Protein AF-A0A4Y2NGG7-F1 (afdb_monomer)

Organism: Araneus ventricosus (NCBI:txid182803)

Foldseek 3Di:
DDDDDPADPVNVVVVVVCCVVPVDDPVNVVVVCVVVVNDPDPPDPPPVVVVVVVVVVVVVVVVCVVVVVDPPPDDPCCVVCVCVPPPPPDDQPPVSVVVVVVVVCPPDDDPDPPPPVVPPPPPDDPVRVVVVVVVVVVVVVVVVPDD

Radius of gyration: 29.86 Å; Cα contacts (8 Å, |Δi|>4): 15; chains: 1; bounding box: 58×52×75 Å

Mean predicted aligned error: 22.1 Å

Secondary structure (DSSP, 8-state):
--------HHHHHHHHHHIIIII--HHHHHHHHHHTT-----S---THHHHHHHHHHHHHHHHHHHTT--GGG--HHHHHSTTTS---PPPPPHHHHHHHHHHHGGG-------------PPPPPHHHHHHHHHHHHHHHHHHTT--

pLDDT: mean 77.75, std 13.25, range [42.38, 93.19]

Structure (mmCIF, N/CA/C/O backbone):
data_AF-A0A4Y2NGG7-F1
#
_entry.id   AF-A0A4Y2NGG7-F1
#
loop_
_atom_site.group_PDB
_atom_site.id
_atom_site.type_symbol
_atom_site.label_atom_id
_atom_site.label_alt_id
_atom_site.label_comp_id
_atom_site.label_asym_id
_atom_site.label_entity_id
_atom_site.label_seq_id
_atom_site.pdbx_PDB_ins_code
_atom_site.Cartn_x
_atom_site.Cartn_y
_atom_site.Cartn_z
_atom_site.occupancy
_atom_site.B_iso_or_equiv
_atom_site.auth_seq_id
_atom_site.auth_comp_id
_atom_site.auth_asym_id
_atom_site.auth_atom_id
_atom_site.pdbx_PDB_model_num
ATOM 1 N N . MET A 1 1 ? -30.100 7.284 -17.537 1.00 42.38 1 MET A N 1
ATOM 2 C CA . MET A 1 1 ? -29.541 5.917 -17.604 1.00 42.38 1 MET A CA 1
ATOM 3 C C . MET A 1 1 ? -28.301 5.986 -18.491 1.00 42.38 1 MET A C 1
ATOM 5 O O . MET A 1 1 ? -28.448 6.292 -19.666 1.00 42.38 1 MET A O 1
ATOM 9 N N . LYS A 1 2 ? -27.086 5.891 -17.928 1.00 61.50 2 LYS A N 1
ATOM 10 C CA . LYS A 1 2 ? -25.843 5.978 -18.719 1.00 61.50 2 LYS A CA 1
ATOM 11 C C . LYS A 1 2 ? -25.709 4.691 -19.536 1.00 61.50 2 LYS A C 1
ATOM 13 O O . LYS A 1 2 ? -25.725 3.612 -18.954 1.00 61.50 2 LYS A O 1
ATOM 18 N N . GLN A 1 3 ? -25.636 4.803 -20.860 1.00 57.19 3 GLN A N 1
ATOM 19 C CA . GLN A 1 3 ? -25.310 3.664 -21.714 1.00 57.19 3 GLN A CA 1
ATOM 20 C C . GLN A 1 3 ? -23.826 3.338 -21.537 1.00 57.19 3 GLN A C 1
ATOM 22 O O . GLN A 1 3 ? -22.978 4.206 -21.742 1.00 57.19 3 GLN A O 1
ATOM 27 N N . PHE A 1 4 ? -23.518 2.105 -21.146 1.00 64.06 4 PHE A N 1
ATOM 28 C CA . PHE A 1 4 ? -22.153 1.601 -21.187 1.00 64.06 4 PHE A CA 1
ATOM 29 C C . PHE A 1 4 ? -21.874 1.140 -22.614 1.00 64.06 4 PHE A C 1
ATOM 31 O O . PHE A 1 4 ? -22.527 0.227 -23.119 1.00 64.06 4 PHE A O 1
ATOM 38 N N . LYS A 1 5 ? -20.931 1.807 -23.283 1.00 78.88 5 LYS A N 1
ATOM 39 C CA . LYS A 1 5 ? -20.337 1.269 -24.505 1.00 78.88 5 LYS A CA 1
ATOM 40 C C . LYS A 1 5 ? -19.588 -0.003 -24.113 1.00 78.88 5 LYS A C 1
ATOM 42 O O . LYS A 1 5 ? -18.764 0.043 -23.202 1.00 78.88 5 LYS A O 1
ATOM 47 N N . ASN A 1 6 ? -19.887 -1.116 -24.779 1.00 83.44 6 ASN A N 1
ATOM 48 C CA . ASN A 1 6 ? -19.047 -2.304 -24.682 1.00 83.44 6 ASN A CA 1
ATOM 49 C C . ASN A 1 6 ? -17.705 -1.957 -25.321 1.00 83.44 6 ASN A C 1
ATOM 51 O O . ASN A 1 6 ? -17.646 -1.740 -26.529 1.00 83.44 6 ASN A O 1
ATOM 55 N N . ILE A 1 7 ? -16.678 -1.829 -24.487 1.00 88.00 7 ILE A N 1
ATOM 56 C CA . ILE A 1 7 ? -15.309 -1.592 -24.925 1.00 88.00 7 ILE A CA 1
ATOM 57 C C . ILE A 1 7 ? -14.679 -2.953 -25.208 1.00 88.00 7 ILE A C 1
ATOM 59 O O . ILE A 1 7 ? -14.808 -3.879 -24.400 1.00 88.00 7 ILE A O 1
ATOM 63 N N . ASP A 1 8 ? -14.047 -3.106 -26.366 1.00 92.06 8 ASP A N 1
ATOM 64 C CA . ASP A 1 8 ? -13.250 -4.301 -26.617 1.00 92.06 8 ASP A CA 1
ATOM 65 C C . ASP A 1 8 ? -11.903 -4.209 -25.876 1.00 92.06 8 ASP A C 1
ATOM 67 O O . ASP A 1 8 ? -11.493 -3.151 -25.388 1.00 92.06 8 ASP A O 1
ATOM 71 N N . LEU A 1 9 ? -11.209 -5.342 -25.749 1.00 90.38 9 LEU A N 1
ATOM 72 C CA . LEU A 1 9 ? -9.950 -5.402 -25.005 1.00 90.38 9 LEU A CA 1
ATOM 73 C C . LEU A 1 9 ? -8.874 -4.478 -25.603 1.00 90.38 9 LEU A C 1
ATOM 75 O O . LEU A 1 9 ? -8.074 -3.903 -24.867 1.00 90.38 9 LEU A O 1
ATOM 79 N N . ARG A 1 10 ? -8.852 -4.312 -26.928 1.00 90.31 10 ARG A N 1
ATOM 80 C CA . ARG A 1 10 ? -7.867 -3.477 -27.622 1.00 90.31 10 ARG A CA 1
ATOM 81 C C . ARG A 1 10 ? -8.123 -1.999 -27.346 1.00 90.31 10 ARG A C 1
ATOM 83 O O . ARG A 1 10 ? -7.179 -1.250 -27.105 1.00 90.31 10 ARG A O 1
ATOM 90 N N . GLU A 1 11 ? -9.383 -1.592 -27.346 1.00 91.75 11 GLU A N 1
ATOM 91 C CA . GLU A 1 11 ? -9.823 -0.241 -27.023 1.00 91.75 11 GLU A CA 1
ATOM 92 C C . GLU A 1 11 ? -9.571 0.069 -25.538 1.00 91.75 11 GLU A C 1
ATOM 94 O O . GLU A 1 11 ? -9.026 1.125 -25.222 1.00 91.75 11 GLU A O 1
ATOM 99 N N . ALA A 1 12 ? -9.799 -0.890 -24.633 1.00 91.94 12 ALA A N 1
ATOM 100 C CA . ALA A 1 12 ? -9.457 -0.749 -23.215 1.00 91.94 12 ALA A CA 1
ATOM 101 C C . ALA A 1 12 ? -7.948 -0.549 -22.983 1.00 91.94 12 ALA A C 1
ATOM 103 O O . ALA A 1 12 ? -7.546 0.328 -22.216 1.00 91.94 12 ALA A O 1
ATOM 104 N N . ILE A 1 13 ? -7.100 -1.326 -23.666 1.00 93.19 13 ILE A N 1
ATOM 105 C CA . ILE A 1 13 ? -5.637 -1.191 -23.576 1.00 93.19 13 ILE A CA 1
ATOM 106 C C . ILE A 1 13 ? -5.179 0.161 -24.139 1.00 93.19 13 ILE A C 1
ATOM 108 O O . ILE A 1 13 ? -4.319 0.815 -23.546 1.00 93.19 13 ILE A O 1
ATOM 112 N N . ALA A 1 14 ? -5.754 0.605 -25.260 1.00 90.50 14 ALA A N 1
ATOM 113 C CA . ALA A 1 14 ? -5.421 1.891 -25.865 1.00 90.50 14 ALA A CA 1
ATOM 114 C C . ALA A 1 14 ? -5.795 3.073 -24.956 1.00 90.50 14 ALA A C 1
ATOM 116 O O . ALA A 1 14 ? -5.011 4.015 -24.824 1.00 90.50 14 ALA A O 1
ATOM 117 N N . GLU A 1 15 ? -6.955 3.019 -24.302 1.00 89.69 15 GLU A N 1
ATOM 118 C CA . GLU A 1 15 ? -7.371 4.031 -23.327 1.00 89.69 15 GLU A CA 1
ATOM 119 C C . GLU A 1 15 ? -6.466 4.030 -22.091 1.00 89.69 15 GLU A C 1
ATOM 121 O O . GLU A 1 15 ? -5.986 5.088 -21.681 1.00 89.69 15 GLU A O 1
ATOM 126 N N . LEU A 1 16 ? -6.121 2.856 -21.552 1.00 89.50 16 LEU A N 1
ATOM 127 C CA . LEU A 1 16 ? -5.192 2.762 -20.425 1.00 89.50 16 LEU A CA 1
ATOM 128 C C . LEU A 1 16 ? -3.809 3.328 -20.775 1.00 89.50 16 LEU A C 1
ATOM 130 O O . LEU A 1 16 ? -3.215 4.046 -19.972 1.00 89.50 16 LEU A O 1
ATOM 134 N N . TYR A 1 17 ? -3.308 3.060 -21.983 1.00 90.44 17 TYR A N 1
ATOM 135 C CA . TYR A 1 17 ? -2.041 3.613 -22.460 1.00 90.44 17 TYR A CA 1
ATOM 136 C C . 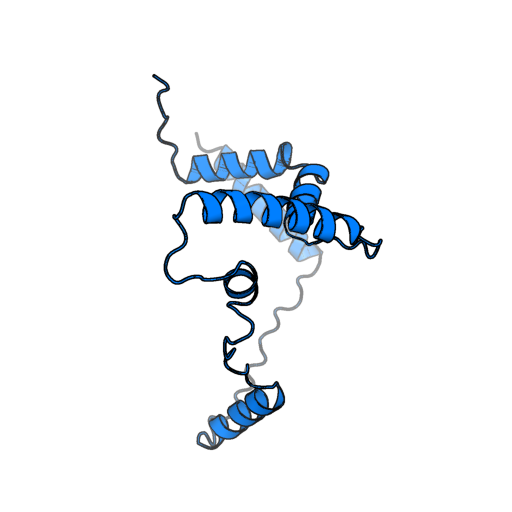TYR A 1 17 ? -2.070 5.144 -22.540 1.00 90.44 17 TYR A C 1
ATOM 138 O O . TYR A 1 17 ? -1.099 5.792 -22.146 1.00 90.44 17 TYR A O 1
ATOM 146 N N . LYS A 1 18 ? -3.171 5.740 -23.016 1.00 89.88 18 LYS A N 1
ATOM 147 C CA . LYS A 1 18 ? -3.328 7.203 -23.053 1.00 89.88 18 LYS A CA 1
ATOM 148 C C . LYS A 1 18 ? -3.314 7.789 -21.646 1.00 89.88 18 LYS A C 1
ATOM 150 O O . LYS A 1 18 ? -2.534 8.703 -21.393 1.00 89.88 18 LYS A O 1
ATOM 155 N N . VAL A 1 19 ? -4.094 7.217 -20.730 1.00 86.56 19 VAL A N 1
ATOM 156 C CA . VAL A 1 19 ? -4.136 7.655 -19.327 1.00 86.5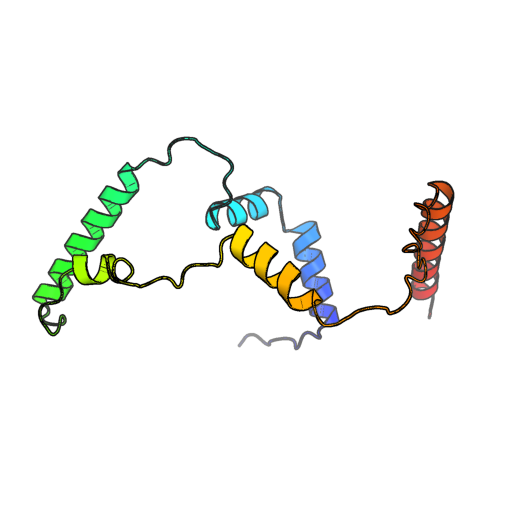6 19 VAL A CA 1
ATOM 157 C C . VAL A 1 19 ? -2.749 7.555 -18.697 1.00 86.56 19 VAL A C 1
ATOM 159 O O . VAL A 1 19 ? -2.268 8.499 -18.076 1.00 86.56 19 VAL A O 1
ATOM 162 N N . TRP A 1 20 ? -2.049 6.445 -18.915 1.00 85.19 20 TRP A N 1
ATOM 163 C CA . TRP A 1 20 ? -0.705 6.251 -18.379 1.00 85.19 20 TRP A CA 1
ATOM 164 C C . TRP A 1 20 ? 0.333 7.210 -18.977 1.00 85.19 20 TRP A C 1
ATOM 166 O O . TRP A 1 20 ? 1.258 7.633 -18.291 1.00 85.19 20 TRP A O 1
ATOM 176 N N . LYS A 1 21 ? 0.204 7.570 -20.255 1.00 85.25 21 LYS A N 1
ATOM 177 C CA . LYS A 1 21 ? 1.165 8.437 -20.947 1.00 85.25 21 LYS A CA 1
ATOM 178 C C . LYS A 1 21 ? 0.924 9.926 -20.713 1.00 85.25 21 LYS A C 1
ATOM 180 O O . LYS A 1 21 ? 1.889 10.687 -20.672 1.00 85.25 21 LYS A O 1
ATOM 185 N N . PHE A 1 22 ? -0.337 10.341 -20.630 1.00 80.75 22 PHE A N 1
ATOM 186 C CA . PHE A 1 22 ? -0.723 11.752 -20.634 1.00 80.75 22 PHE A CA 1
ATOM 187 C C . PHE A 1 22 ? -1.263 12.229 -19.283 1.00 80.75 22 PHE A C 1
ATOM 189 O O . PHE A 1 22 ? -0.960 13.353 -18.888 1.00 80.75 22 PHE A O 1
ATOM 196 N N . 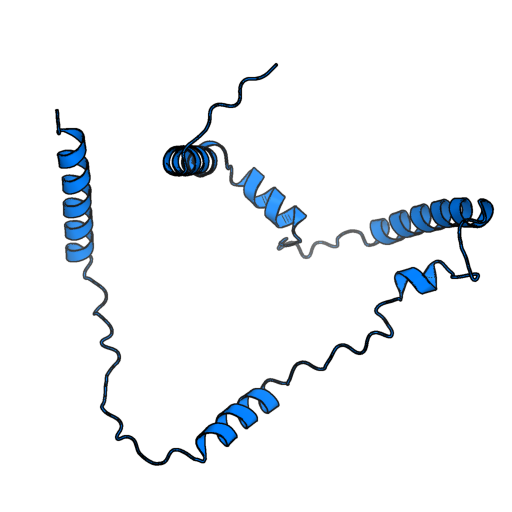ASP A 1 23 ? -1.989 11.380 -18.550 1.00 78.94 23 ASP A N 1
ATOM 197 C CA . ASP A 1 23 ? -2.673 11.774 -17.309 1.00 78.94 23 ASP A CA 1
ATOM 198 C C . ASP A 1 23 ? -1.913 11.341 -16.043 1.00 78.94 23 ASP A C 1
ATOM 200 O O . ASP A 1 23 ? -2.003 11.986 -14.990 1.00 78.94 23 ASP A O 1
ATOM 204 N N . ALA A 1 24 ? -1.122 10.265 -16.120 1.00 82.50 24 ALA A N 1
ATOM 205 C CA . ALA A 1 24 ? -0.297 9.808 -15.010 1.00 82.50 24 ALA A CA 1
ATOM 206 C C . ALA A 1 24 ? 0.931 10.713 -14.848 1.00 82.50 24 ALA A C 1
ATOM 208 O O . ALA A 1 24 ? 1.979 10.543 -15.467 1.00 82.50 24 ALA A O 1
ATOM 209 N N . THR A 1 25 ? 0.810 11.701 -13.967 1.00 86.94 25 THR A N 1
ATOM 210 C CA . THR A 1 25 ? 1.944 12.555 -13.610 1.00 86.94 25 THR A CA 1
ATOM 211 C C . THR A 1 25 ? 2.861 11.867 -12.599 1.00 86.94 25 THR A C 1
ATOM 213 O O . THR A 1 25 ? 2.416 11.088 -11.752 1.00 86.94 25 THR A O 1
ATOM 216 N N . ALA A 1 26 ? 4.144 12.241 -12.595 1.00 84.12 26 ALA A N 1
ATOM 217 C CA . ALA A 1 26 ? 5.096 11.802 -11.570 1.00 84.12 26 ALA A CA 1
ATOM 218 C C . ALA A 1 26 ? 4.611 12.108 -10.137 1.00 84.12 26 ALA A C 1
ATOM 220 O O . ALA A 1 26 ? 4.945 11.385 -9.202 1.00 84.12 26 ALA A O 1
ATOM 221 N N . LYS A 1 27 ? 3.791 13.157 -9.961 1.00 85.94 27 LYS A N 1
ATOM 222 C CA . LYS A 1 27 ? 3.146 13.494 -8.684 1.00 85.94 27 LYS A CA 1
ATOM 223 C C . LYS A 1 27 ? 2.091 12.457 -8.293 1.00 85.94 27 LYS A C 1
ATOM 225 O O . LYS A 1 27 ? 2.103 11.997 -7.156 1.00 85.94 27 LYS A O 1
ATOM 230 N N . THR A 1 28 ? 1.215 12.066 -9.218 1.00 84.38 28 THR A N 1
ATOM 231 C CA . THR A 1 28 ? 0.189 11.037 -8.980 1.00 84.38 28 THR A CA 1
ATOM 232 C C . THR A 1 28 ? 0.834 9.695 -8.642 1.00 84.38 28 THR A C 1
ATOM 234 O O . THR A 1 28 ? 0.479 9.081 -7.642 1.00 84.38 28 THR A O 1
ATOM 237 N N . ILE A 1 29 ? 1.855 9.297 -9.406 1.00 86.44 29 ILE A N 1
ATOM 238 C CA . ILE A 1 29 ? 2.606 8.055 -9.185 1.00 86.44 29 ILE A CA 1
ATOM 239 C C . ILE A 1 29 ? 3.279 8.072 -7.806 1.00 86.44 29 ILE A C 1
ATOM 241 O O . ILE A 1 29 ? 3.110 7.143 -7.019 1.00 86.44 29 ILE A O 1
ATOM 245 N N . ARG A 1 30 ? 3.972 9.164 -7.459 1.00 87.06 30 ARG A N 1
ATOM 246 C CA . ARG A 1 30 ? 4.605 9.330 -6.142 1.00 87.06 30 ARG A CA 1
ATOM 247 C C . ARG A 1 30 ? 3.596 9.240 -4.999 1.00 87.06 30 ARG A C 1
ATOM 249 O O . ARG A 1 30 ? 3.893 8.621 -3.986 1.00 87.06 30 ARG A O 1
ATOM 256 N N . ASN A 1 31 ? 2.413 9.831 -5.150 1.00 87.62 31 ASN A N 1
ATOM 257 C CA . ASN A 1 31 ? 1.365 9.763 -4.133 1.00 87.62 31 ASN A CA 1
ATOM 258 C C . ASN A 1 31 ? 0.834 8.332 -3.941 1.00 87.62 31 ASN A C 1
ATOM 260 O O . ASN A 1 31 ? 0.537 7.955 -2.810 1.00 87.62 31 ASN A O 1
ATOM 264 N N . CYS A 1 32 ? 0.753 7.529 -5.007 1.00 88.00 32 CYS A N 1
ATOM 265 C CA . CYS A 1 32 ? 0.403 6.109 -4.915 1.00 88.00 32 CYS A CA 1
ATOM 266 C C . CYS A 1 32 ? 1.472 5.307 -4.161 1.00 88.00 32 CYS A C 1
ATOM 268 O O . CYS A 1 32 ? 1.128 4.562 -3.250 1.00 88.00 32 CYS A O 1
ATOM 270 N N . PHE A 1 33 ? 2.756 5.513 -4.474 1.00 85.50 33 PHE A N 1
ATOM 271 C CA . PHE A 1 33 ? 3.856 4.871 -3.745 1.00 85.50 33 PHE A CA 1
ATOM 272 C C . PHE A 1 33 ? 3.899 5.294 -2.273 1.00 85.50 33 PHE A C 1
ATOM 274 O O . PHE A 1 33 ? 4.028 4.433 -1.410 1.00 85.50 33 PHE A O 1
ATOM 281 N N . LYS A 1 34 ? 3.673 6.580 -1.966 1.00 86.94 34 LYS A N 1
ATOM 282 C CA . LYS A 1 34 ? 3.536 7.061 -0.581 1.00 86.94 34 LYS A CA 1
ATOM 283 C C . LYS A 1 34 ? 2.376 6.390 0.158 1.00 86.94 34 LYS A C 1
ATOM 285 O O . LYS A 1 34 ? 2.563 5.942 1.280 1.00 86.94 34 LYS A O 1
ATOM 290 N N . ARG A 1 35 ? 1.198 6.278 -0.470 1.00 86.62 35 ARG A N 1
ATOM 291 C CA . ARG A 1 35 ? 0.039 5.575 0.115 1.00 86.62 35 ARG A CA 1
ATOM 292 C C . ARG A 1 35 ? 0.327 4.088 0.347 1.00 86.62 35 ARG A C 1
ATOM 294 O O . ARG A 1 35 ? -0.198 3.517 1.289 1.00 86.62 35 ARG A O 1
ATOM 301 N N . GLY A 1 36 ? 1.143 3.478 -0.509 1.00 86.44 36 GLY A N 1
ATOM 302 C CA . GLY A 1 36 ? 1.595 2.095 -0.372 1.00 86.44 36 GLY A CA 1
ATOM 303 C C . GLY A 1 36 ? 2.786 1.899 0.571 1.00 86.44 36 GLY A C 1
ATOM 304 O O . GLY A 1 36 ? 3.347 0.812 0.570 1.00 86.44 36 GLY A O 1
ATOM 305 N N . GLY A 1 37 ? 3.217 2.925 1.318 1.00 81.06 37 GLY A N 1
ATOM 306 C CA . GLY A 1 37 ? 4.338 2.825 2.262 1.00 81.06 37 GLY A CA 1
ATOM 307 C C . GLY A 1 37 ? 5.736 2.882 1.629 1.00 81.06 37 GLY A C 1
ATOM 308 O O . GLY A 1 37 ? 6.733 2.822 2.338 1.00 81.06 37 GLY A O 1
ATOM 309 N N . PHE A 1 38 ? 5.849 3.065 0.310 1.00 78.81 38 PHE A N 1
ATOM 310 C CA . PHE A 1 38 ? 7.123 3.172 -0.415 1.00 78.81 38 PHE A CA 1
ATOM 311 C C . PHE A 1 38 ? 7.657 4.613 -0.408 1.00 78.81 38 PHE A C 1
ATOM 313 O O . PHE A 1 38 ? 7.795 5.269 -1.446 1.00 78.81 38 PHE A O 1
ATOM 320 N N . SER A 1 39 ? 7.906 5.133 0.791 1.00 77.00 39 SER A N 1
ATOM 321 C CA . SER A 1 39 ? 8.492 6.448 1.034 1.00 77.00 39 SER A CA 1
ATOM 322 C C . SER A 1 39 ? 9.965 6.293 1.419 1.00 77.00 39 SER A C 1
ATOM 324 O O . SER A 1 39 ? 10.274 5.600 2.377 1.00 77.00 39 SER A O 1
ATOM 326 N N . ASN A 1 40 ? 10.879 6.968 0.712 1.00 68.62 40 ASN A N 1
ATOM 327 C CA . ASN A 1 40 ? 12.311 6.984 1.062 1.00 68.62 40 ASN A CA 1
ATOM 328 C C . ASN A 1 40 ? 12.655 8.020 2.152 1.00 68.62 40 ASN A C 1
ATOM 330 O O . ASN A 1 40 ? 13.825 8.351 2.328 1.00 68.62 40 ASN A O 1
ATOM 334 N N . GLN A 1 41 ? 11.660 8.606 2.823 1.00 60.78 41 GLN A N 1
ATOM 335 C CA . GLN A 1 41 ? 11.906 9.540 3.919 1.00 60.78 41 GLN A CA 1
ATOM 336 C C . GLN A 1 41 ? 12.004 8.751 5.225 1.00 60.78 41 GLN A C 1
ATOM 338 O O . GLN A 1 41 ? 11.002 8.234 5.704 1.00 60.78 41 GLN A O 1
ATOM 343 N N . THR A 1 42 ? 13.215 8.685 5.781 1.00 57.66 42 THR A N 1
ATOM 344 C CA . THR A 1 42 ? 13.472 8.508 7.218 1.00 57.66 42 THR A CA 1
ATOM 345 C C . THR A 1 42 ? 13.445 9.877 7.902 1.00 57.66 42 THR A C 1
ATOM 347 O O . THR A 1 42 ? 14.396 10.252 8.582 1.00 57.66 42 THR A O 1
ATOM 350 N N . ASP A 1 43 ? 12.407 10.662 7.631 1.00 50.72 43 ASP A N 1
ATOM 351 C CA . ASP A 1 43 ? 12.031 11.730 8.547 1.00 50.72 43 ASP A CA 1
ATOM 352 C C . ASP A 1 43 ? 10.947 11.110 9.408 1.00 50.72 43 ASP A C 1
ATOM 354 O O . ASP A 1 43 ? 9.982 10.577 8.852 1.00 50.72 43 ASP A O 1
ATOM 358 N N . ASP A 1 44 ? 11.196 11.106 10.718 1.00 54.97 44 ASP A N 1
ATOM 359 C CA . ASP A 1 44 ? 10.278 10.713 11.779 1.00 54.97 44 ASP A CA 1
ATOM 360 C C . ASP A 1 44 ? 8.836 10.994 11.352 1.00 54.97 44 ASP A C 1
ATOM 362 O O . ASP A 1 44 ? 8.378 12.137 11.333 1.00 54.97 44 ASP A O 1
ATOM 366 N N . SER A 1 45 ? 8.128 9.943 10.934 1.00 53.50 45 SER A N 1
ATOM 367 C CA . SER A 1 45 ? 6.678 9.997 10.933 1.00 53.50 45 SER A CA 1
ATOM 368 C C . SER A 1 45 ? 6.328 10.069 12.400 1.00 53.50 45 SER A C 1
ATOM 370 O O . SER A 1 45 ? 6.536 9.077 13.097 1.00 53.50 45 SER A O 1
ATOM 372 N N . ASP A 1 46 ? 5.903 11.255 12.837 1.00 56.91 46 ASP A N 1
ATOM 373 C CA . ASP A 1 46 ? 5.342 11.527 14.151 1.00 56.91 46 ASP A CA 1
ATOM 374 C C . ASP A 1 46 ? 4.636 10.274 14.671 1.00 56.91 46 ASP A C 1
ATOM 376 O O . ASP A 1 46 ? 3.555 9.889 14.228 1.00 56.91 46 ASP A O 1
ATOM 380 N N . SER A 1 47 ? 5.297 9.625 15.624 1.00 54.38 47 SER A N 1
ATOM 381 C CA . SER A 1 47 ? 4.721 8.566 16.446 1.00 54.38 47 SER A CA 1
ATOM 382 C C . SER A 1 47 ? 3.539 9.090 17.282 1.00 54.38 47 SER A C 1
ATOM 384 O O . SER A 1 47 ? 2.916 8.300 17.983 1.00 54.38 47 SER A O 1
ATOM 386 N N . ASP A 1 48 ? 3.218 10.387 17.204 1.00 55.28 48 ASP A N 1
ATOM 387 C CA . ASP A 1 48 ? 2.048 11.011 17.825 1.00 55.28 48 ASP A CA 1
ATOM 388 C C . ASP A 1 48 ? 0.719 10.590 17.159 1.00 55.28 48 ASP A C 1
ATOM 390 O O . ASP A 1 48 ? -0.317 10.592 17.826 1.00 55.28 48 ASP A O 1
ATOM 394 N N . ASP A 1 49 ? 0.720 10.158 15.889 1.00 59.53 49 ASP A N 1
ATOM 395 C CA . ASP A 1 49 ? -0.515 9.723 15.211 1.00 59.53 49 ASP A CA 1
ATOM 396 C C . ASP A 1 49 ? -0.990 8.333 15.690 1.00 59.53 49 ASP A C 1
ATOM 398 O O . ASP A 1 49 ? -2.189 8.043 15.696 1.00 59.53 49 ASP A O 1
ATOM 402 N N . GLU A 1 50 ? -0.071 7.458 16.118 1.00 63.66 50 GLU A N 1
ATOM 403 C CA . GLU A 1 50 ? -0.400 6.125 16.657 1.00 63.66 50 GLU A CA 1
ATOM 404 C C . GLU A 1 50 ? -1.192 6.248 17.970 1.00 63.66 50 GLU A C 1
ATOM 406 O O . GLU A 1 50 ? -2.194 5.553 18.176 1.00 63.66 50 GLU A O 1
ATOM 411 N N . ASP A 1 51 ? -0.792 7.186 18.834 1.00 71.88 51 ASP A N 1
ATOM 412 C CA . ASP A 1 51 ? -1.458 7.454 20.108 1.00 71.88 51 ASP A CA 1
ATOM 413 C C . ASP A 1 51 ? -2.840 8.101 19.912 1.00 71.88 51 ASP A C 1
ATOM 415 O O . ASP A 1 51 ? -3.790 7.749 20.624 1.00 71.88 51 ASP A O 1
ATOM 419 N N . GLU A 1 52 ? -2.997 8.988 18.920 1.00 78.62 52 GLU A N 1
ATOM 420 C CA . GLU A 1 52 ? -4.293 9.587 18.567 1.00 78.62 52 GLU A CA 1
ATOM 421 C C . GLU A 1 52 ? -5.269 8.535 18.009 1.00 78.62 52 GLU A C 1
ATOM 423 O O . GLU A 1 52 ? -6.428 8.459 18.437 1.00 78.62 52 GLU A O 1
ATOM 428 N N . ILE A 1 53 ? -4.798 7.650 17.124 1.00 83.75 53 ILE A N 1
ATOM 429 C CA . ILE A 1 53 ? -5.602 6.555 16.559 1.00 83.75 53 ILE A CA 1
ATOM 430 C C . ILE A 1 53 ? -5.992 5.543 17.646 1.00 83.75 53 ILE A C 1
ATOM 432 O O . ILE A 1 53 ? -7.142 5.089 17.697 1.00 83.75 53 ILE A O 1
ATOM 436 N N . LEU A 1 54 ? -5.069 5.198 18.549 1.00 84.25 54 LEU A N 1
ATOM 437 C CA . LEU A 1 54 ? -5.345 4.277 19.649 1.00 84.25 54 LEU A CA 1
ATOM 438 C C . LEU A 1 54 ? -6.342 4.872 20.656 1.00 84.25 54 LEU A C 1
ATOM 440 O O . LEU A 1 54 ? -7.172 4.139 21.207 1.00 84.25 54 LEU A O 1
ATOM 444 N N . ALA A 1 55 ? -6.291 6.184 20.900 1.00 86.06 55 ALA A N 1
ATOM 445 C CA . ALA A 1 55 ? -7.246 6.886 21.752 1.00 86.06 55 ALA A CA 1
ATOM 446 C C . ALA A 1 55 ? -8.669 6.861 21.164 1.00 86.06 55 ALA A C 1
ATOM 448 O O . ALA A 1 55 ? -9.608 6.471 21.868 1.00 86.06 55 ALA A O 1
ATOM 449 N N . ASP A 1 56 ? -8.822 7.182 19.877 1.00 90.69 56 ASP A N 1
ATOM 450 C CA . ASP A 1 56 ? -10.106 7.118 19.159 1.00 90.69 56 ASP A CA 1
ATOM 451 C C . ASP A 1 56 ? -10.669 5.683 19.125 1.00 90.69 56 ASP A C 1
ATOM 453 O O . ASP A 1 56 ? -11.859 5.454 19.371 1.00 90.69 56 ASP A O 1
ATOM 457 N N . LEU A 1 57 ? -9.813 4.677 18.916 1.00 91.12 57 LEU A N 1
ATOM 458 C CA . LEU A 1 57 ? -10.230 3.275 18.929 1.00 91.12 57 LEU A CA 1
ATOM 459 C C . LEU A 1 57 ? -10.706 2.823 20.318 1.00 91.12 57 LEU A C 1
ATOM 461 O O . LEU A 1 57 ? -11.735 2.149 20.423 1.00 91.12 57 LEU A O 1
ATOM 465 N N . LYS A 1 58 ? -10.014 3.223 21.394 1.00 89.75 58 LYS A N 1
ATOM 466 C CA . LYS A 1 58 ? -10.436 2.957 22.784 1.00 89.75 58 LYS A CA 1
ATOM 467 C C . LYS A 1 58 ? -11.788 3.599 23.103 1.00 89.75 58 LYS A C 1
ATOM 469 O O . LYS A 1 58 ? -12.600 2.991 23.804 1.00 89.75 58 LYS A O 1
ATOM 474 N N . GLU A 1 59 ? -12.055 4.801 22.599 1.00 90.94 59 GLU A N 1
ATOM 475 C CA . GLU A 1 59 ? -13.348 5.474 22.765 1.00 90.94 59 GLU A CA 1
ATOM 476 C C . GLU A 1 59 ? -14.475 4.726 22.033 1.00 90.94 59 GLU A C 1
ATOM 478 O O . GLU A 1 59 ? -15.522 4.414 22.618 1.00 90.94 59 GLU A O 1
ATOM 483 N N .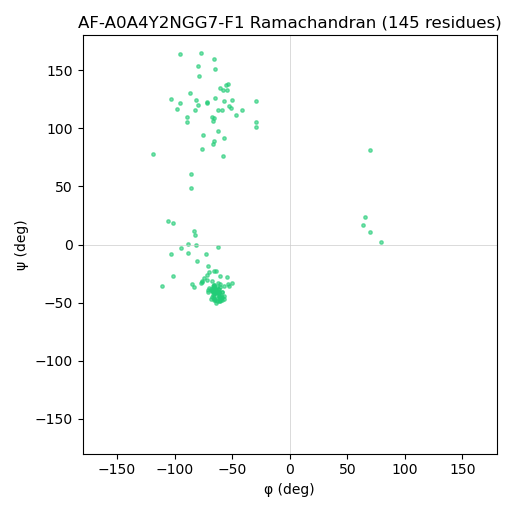 LYS A 1 60 ? -14.239 4.351 20.772 1.00 91.12 60 LYS A N 1
ATOM 484 C CA . LYS A 1 60 ? -15.185 3.558 19.974 1.00 91.12 60 LYS A CA 1
ATOM 485 C C . LYS A 1 60 ? -15.441 2.184 20.588 1.00 91.12 60 LYS A C 1
ATOM 487 O O . LYS A 1 60 ? -16.589 1.740 20.620 1.00 91.12 60 LYS A O 1
ATOM 492 N N . TRP A 1 61 ? -14.414 1.542 21.141 1.00 91.19 61 TRP A N 1
ATOM 493 C CA . TRP A 1 61 ? -14.534 0.256 21.825 1.00 91.19 61 TRP A CA 1
ATOM 494 C C . TRP A 1 61 ? -15.497 0.310 23.014 1.00 91.19 61 TRP A C 1
ATOM 496 O O . TRP A 1 61 ? -16.418 -0.503 23.081 1.00 91.19 61 TRP A O 1
ATOM 506 N N . LYS A 1 62 ? -15.378 1.320 23.889 1.00 88.50 62 LYS A N 1
ATOM 507 C CA . LYS A 1 62 ? -16.306 1.521 25.022 1.00 88.50 62 LYS A CA 1
ATOM 508 C C . LYS A 1 62 ? -17.760 1.655 24.572 1.00 88.50 62 LYS A C 1
ATOM 510 O O . LYS A 1 62 ? -18.672 1.173 25.239 1.00 88.50 62 LYS A O 1
ATOM 515 N N . THR A 1 63 ? -17.984 2.287 23.420 1.00 90.75 63 THR A N 1
ATOM 516 C CA . THR A 1 63 ? -19.326 2.407 22.834 1.00 90.75 63 THR A CA 1
ATOM 517 C C . THR A 1 63 ? -19.872 1.044 22.402 1.00 90.75 63 THR A C 1
ATOM 519 O O . THR A 1 63 ? -21.051 0.752 22.594 1.00 90.75 63 THR A O 1
ATOM 522 N N . VAL A 1 64 ? -19.040 0.179 21.820 1.00 86.44 64 VAL A N 1
ATOM 523 C CA . VAL A 1 64 ? -19.441 -1.178 21.412 1.00 86.44 64 VAL A CA 1
ATOM 524 C C . VAL A 1 64 ? -19.656 -2.086 22.630 1.00 86.44 64 VAL A C 1
ATOM 526 O O . VAL A 1 64 ? -20.634 -2.839 22.654 1.00 86.44 64 VAL A O 1
ATOM 529 N N . GLU A 1 65 ? -18.810 -1.958 23.653 1.00 86.06 65 GLU A N 1
ATOM 530 C CA . GLU A 1 65 ? -18.908 -2.664 24.935 1.00 86.06 65 GLU A CA 1
ATOM 531 C C . GLU A 1 65 ? -20.211 -2.317 25.670 1.00 86.06 65 GLU A C 1
ATOM 533 O O . GLU A 1 65 ? -20.984 -3.210 26.020 1.00 86.06 65 GLU A O 1
ATOM 538 N N . GLY A 1 66 ? -20.538 -1.025 25.788 1.00 84.06 66 GLY A N 1
ATOM 539 C CA . GLY A 1 66 ? -21.789 -0.556 26.396 1.00 84.06 66 GLY A CA 1
ATOM 540 C C . GLY A 1 66 ? -23.054 -0.968 25.632 1.00 84.06 66 GLY A C 1
ATOM 541 O O . GLY A 1 66 ? -24.128 -1.070 26.219 1.00 84.06 66 GLY A O 1
ATOM 542 N N . ASN A 1 67 ? -22.931 -1.267 24.336 1.00 87.38 67 ASN A N 1
ATOM 543 C CA . ASN A 1 67 ? -24.031 -1.768 23.510 1.00 87.38 67 ASN A CA 1
ATOM 544 C C . ASN A 1 67 ? -24.270 -3.283 23.663 1.00 87.38 67 ASN A C 1
ATOM 546 O O . ASN A 1 67 ? -25.145 -3.822 22.983 1.00 87.38 67 ASN A O 1
ATOM 550 N N . GLY A 1 68 ? -23.488 -3.986 24.495 1.00 82.94 68 GLY A N 1
ATOM 551 C CA . GLY A 1 68 ? -23.626 -5.430 24.726 1.00 82.94 68 GLY A CA 1
ATOM 552 C C . GLY A 1 68 ? -23.355 -6.288 23.486 1.00 82.94 68 GLY A C 1
ATOM 553 O O . GLY A 1 68 ? -23.764 -7.445 23.431 1.00 82.94 68 GLY A O 1
ATOM 554 N N . ARG A 1 69 ? -22.699 -5.720 22.464 1.00 79.81 69 ARG A N 1
ATOM 555 C CA . ARG A 1 69 ? -22.388 -6.405 21.197 1.00 79.81 69 ARG A CA 1
ATOM 556 C C . ARG A 1 69 ? -21.167 -7.315 21.292 1.00 79.81 69 ARG A C 1
ATOM 558 O O . ARG A 1 69 ? -20.949 -8.124 20.396 1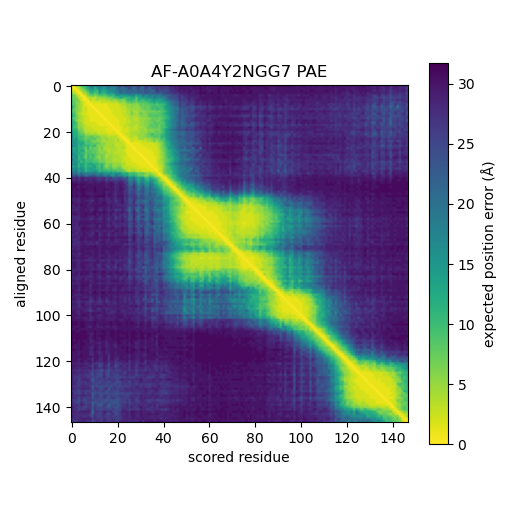.00 79.81 69 ARG A O 1
ATOM 565 N N . ILE A 1 70 ? -20.382 -7.175 22.355 1.00 81.81 70 ILE A N 1
ATOM 566 C CA . ILE A 1 70 ? -19.164 -7.947 22.580 1.00 81.81 70 ILE A CA 1
ATOM 567 C C . ILE A 1 70 ? -19.537 -9.213 23.344 1.00 81.81 70 ILE A C 1
ATOM 569 O O . ILE A 1 70 ? -19.855 -9.184 24.531 1.00 81.81 70 ILE A O 1
ATOM 573 N N . THR A 1 71 ? -19.535 -10.338 22.640 1.00 78.06 71 THR A N 1
ATOM 574 C CA . THR A 1 71 ? -19.735 -11.660 23.234 1.00 78.06 71 THR A CA 1
ATOM 575 C C . THR A 1 71 ? -18.446 -12.141 23.897 1.00 78.06 71 THR A C 1
ATOM 577 O O . THR A 1 71 ? -17.362 -11.904 23.371 1.00 78.06 71 THR A O 1
ATOM 580 N N . ASN A 1 72 ? -18.564 -12.868 25.010 1.00 78.06 72 ASN A N 1
ATOM 581 C CA . ASN A 1 72 ? -17.460 -13.543 25.716 1.00 78.06 72 ASN A CA 1
ATOM 582 C C . ASN A 1 72 ? -16.444 -12.645 26.441 1.00 78.06 72 ASN A C 1
ATOM 584 O O . ASN A 1 72 ? -15.427 -13.155 26.895 1.00 78.06 72 ASN A O 1
ATOM 588 N N . GLY A 1 73 ? -16.711 -11.344 26.593 1.00 80.81 73 GLY A N 1
ATOM 589 C CA . GLY A 1 73 ? -15.826 -10.457 27.359 1.00 80.81 73 GLY A CA 1
ATOM 590 C C . GLY A 1 73 ? -14.438 -10.276 26.740 1.00 80.81 73 GLY A C 1
ATOM 591 O O . GLY A 1 73 ? -13.503 -9.954 27.467 1.00 80.81 73 GLY A O 1
ATOM 592 N N . ALA A 1 74 ? -14.312 -10.494 25.425 1.00 84.81 74 ALA A N 1
ATOM 593 C CA . ALA A 1 74 ? -13.101 -10.166 24.683 1.00 84.81 74 ALA A CA 1
ATOM 594 C C . ALA A 1 74 ? -12.741 -8.698 24.928 1.00 84.81 74 ALA A C 1
ATOM 596 O O . ALA A 1 74 ? -13.629 -7.845 24.950 1.00 84.81 74 ALA A O 1
ATOM 597 N N . THR A 1 75 ? -11.460 -8.420 25.128 1.00 88.94 75 THR A N 1
ATOM 598 C CA . THR A 1 75 ? -10.916 -7.080 25.330 1.00 88.94 75 THR A CA 1
ATOM 599 C C . THR A 1 75 ? -10.410 -6.500 24.011 1.00 88.94 75 THR A C 1
ATOM 601 O O . THR A 1 75 ? -10.216 -7.213 23.027 1.00 88.94 75 THR A O 1
ATOM 604 N N . LEU A 1 76 ? -10.186 -5.183 23.975 1.00 88.94 76 LEU A N 1
ATOM 605 C CA . LEU A 1 76 ? -9.599 -4.541 22.797 1.00 88.94 76 LEU A CA 1
ATOM 606 C C . LEU A 1 76 ? -8.198 -5.100 22.496 1.00 88.94 76 LEU A C 1
ATOM 608 O O . LEU A 1 76 ? -7.855 -5.275 21.331 1.00 88.94 76 LEU A O 1
ATOM 612 N N . SER A 1 77 ? -7.418 -5.413 23.536 1.00 87.19 77 SER A N 1
ATOM 613 C CA . SER A 1 77 ? -6.095 -6.028 23.395 1.00 87.19 77 SER A CA 1
ATOM 614 C C . SER A 1 77 ? -6.174 -7.400 22.736 1.00 87.19 77 SER A C 1
ATOM 616 O O . SER A 1 77 ? -5.405 -7.654 21.818 1.00 87.19 77 SER A O 1
ATOM 618 N N . ASP A 1 78 ? -7.160 -8.227 23.095 1.00 86.50 78 ASP A N 1
ATOM 619 C CA . ASP A 1 78 ? -7.329 -9.559 22.492 1.00 86.50 78 ASP A CA 1
ATOM 620 C C . ASP A 1 78 ? -7.561 -9.495 20.972 1.00 86.50 78 ASP A C 1
ATOM 622 O O . ASP A 1 78 ? -7.234 -10.435 20.258 1.00 86.50 78 ASP A O 1
ATOM 626 N N . LEU A 1 79 ? -8.124 -8.394 20.459 1.00 84.88 79 LEU A N 1
ATOM 627 C CA . LEU A 1 79 ? -8.313 -8.176 19.020 1.00 84.88 79 LEU A CA 1
ATOM 628 C C . LEU A 1 79 ? -7.082 -7.582 18.334 1.00 84.88 79 LEU A C 1
ATOM 630 O O . LEU A 1 79 ? -6.853 -7.858 17.159 1.00 84.88 79 LEU A O 1
ATOM 634 N N . LEU A 1 80 ? -6.333 -6.735 19.040 1.00 86.38 80 LEU A N 1
ATOM 635 C CA . LEU A 1 80 ? -5.124 -6.100 18.515 1.00 86.38 80 LEU A CA 1
ATOM 636 C C . LEU A 1 80 ? -3.937 -7.070 18.486 1.00 86.38 80 LEU A C 1
ATOM 638 O O . LEU A 1 80 ? -3.102 -6.987 17.593 1.00 86.38 80 LEU A O 1
ATOM 642 N N . GLU A 1 81 ? -3.885 -8.010 19.428 1.00 82.69 81 GLU A N 1
ATOM 643 C CA . GLU A 1 81 ? -2.788 -8.966 19.605 1.00 82.69 81 GLU A CA 1
ATOM 644 C C . GLU A 1 81 ? -3.107 -10.359 19.035 1.00 82.69 81 GLU A C 1
ATOM 646 O O . GLU A 1 81 ? -2.421 -11.328 19.351 1.00 82.69 81 GLU A O 1
ATOM 651 N N . VAL A 1 82 ? -4.107 -10.482 18.152 1.00 78.50 82 VAL A N 1
ATOM 652 C CA . VAL A 1 82 ? -4.501 -11.769 17.538 1.00 78.50 82 VAL A CA 1
ATOM 653 C C . VAL A 1 82 ? -3.323 -12.488 16.866 1.00 78.50 82 VAL A C 1
ATOM 655 O O . VAL A 1 82 ? -3.2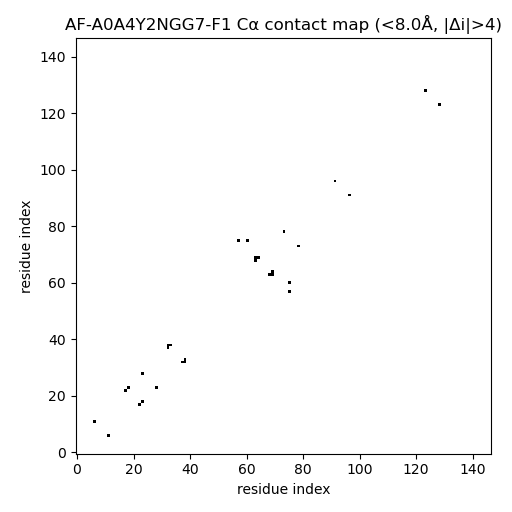41 -13.715 16.905 1.00 78.50 82 VAL A O 1
ATOM 658 N N . ASP A 1 83 ? -2.392 -11.727 16.286 1.00 77.44 83 ASP A N 1
ATOM 659 C CA . ASP A 1 83 ? -1.236 -12.274 15.577 1.00 77.44 83 ASP A CA 1
ATOM 660 C C . ASP A 1 83 ? -0.025 -12.529 16.493 1.00 77.44 83 ASP A C 1
ATOM 662 O O . ASP A 1 83 ? 0.945 -13.148 16.060 1.00 77.44 83 ASP A O 1
ATOM 666 N N . ALA A 1 84 ? -0.063 -12.103 17.763 1.00 78.06 84 ALA A N 1
ATOM 667 C CA . ALA A 1 84 ? 1.037 -12.316 18.708 1.00 78.06 84 ALA A CA 1
ATOM 668 C C . ALA A 1 84 ? 1.213 -13.802 19.068 1.00 78.06 84 ALA A C 1
ATOM 670 O O . ALA A 1 84 ? 2.329 -14.264 19.305 1.00 78.06 84 ALA A O 1
ATOM 671 N N . GLU A 1 85 ? 0.116 -14.561 19.070 1.00 72.62 85 GLU A N 1
ATOM 672 C CA . GLU A 1 85 ? 0.115 -16.011 19.293 1.00 72.62 85 GLU A CA 1
ATOM 673 C C . GLU A 1 85 ? 0.149 -16.818 17.987 1.00 72.62 85 GLU A C 1
ATOM 675 O O . GLU A 1 85 ? 0.219 -18.053 18.013 1.00 72.62 85 GLU A O 1
ATOM 680 N N . LEU A 1 86 ? 0.111 -16.149 16.829 1.00 77.88 86 LEU A N 1
ATOM 681 C CA . LEU A 1 86 ? 0.215 -16.823 15.547 1.00 77.88 86 LEU A CA 1
ATOM 682 C C . LEU A 1 86 ? 1.627 -17.398 15.420 1.00 77.88 86 LEU A C 1
ATOM 684 O O . LEU A 1 86 ? 2.609 -16.679 15.237 1.00 77.88 86 LEU A O 1
ATOM 688 N N . LEU A 1 87 ? 1.729 -18.726 15.479 1.00 73.19 87 LEU A N 1
ATOM 689 C CA . LEU A 1 87 ? 2.944 -19.428 15.088 1.00 73.19 87 LEU A CA 1
ATOM 690 C C . LEU A 1 87 ? 3.136 -19.232 13.583 1.00 73.19 87 LEU A C 1
ATOM 692 O O . LEU A 1 87 ? 2.656 -20.021 12.767 1.00 73.19 87 LEU A O 1
ATOM 696 N N . ILE A 1 88 ? 3.829 -18.155 13.212 1.00 74.31 88 ILE A N 1
ATOM 697 C CA . ILE A 1 88 ? 4.334 -17.969 11.858 1.00 74.31 88 ILE A CA 1
ATOM 698 C C . ILE A 1 88 ? 5.235 -19.174 11.603 1.00 74.31 88 ILE A C 1
ATOM 700 O O . ILE A 1 88 ? 6.228 -19.374 12.306 1.00 74.31 88 ILE A O 1
ATOM 704 N N . ALA A 1 89 ? 4.854 -20.019 10.643 1.00 71.31 89 ALA A N 1
ATOM 705 C CA . ALA A 1 89 ? 5.723 -21.094 10.193 1.00 71.31 89 ALA A CA 1
ATOM 706 C C . ALA A 1 89 ? 7.089 -20.475 9.887 1.00 71.31 89 ALA A C 1
ATOM 708 O O . ALA A 1 89 ? 7.161 -19.499 9.136 1.00 71.31 89 ALA A O 1
ATOM 709 N N . SER A 1 90 ? 8.153 -20.986 10.509 1.00 76.38 90 SER A N 1
ATOM 710 C CA . SER A 1 90 ? 9.483 -20.450 10.251 1.00 76.38 90 SER A CA 1
ATOM 711 C C . SER A 1 90 ? 9.748 -20.562 8.755 1.00 76.38 90 SER A C 1
ATOM 713 O O . SER A 1 90 ? 9.658 -21.656 8.187 1.00 76.38 90 SER A O 1
ATOM 715 N N . TYR A 1 91 ? 10.060 -19.442 8.110 1.00 79.75 91 TYR A N 1
ATOM 716 C CA . TYR A 1 91 ? 10.644 -19.511 6.782 1.00 79.75 91 TYR A CA 1
ATOM 717 C C . TYR A 1 91 ? 11.966 -20.270 6.909 1.00 79.75 91 TYR A C 1
ATOM 719 O O . TYR A 1 91 ? 12.704 -20.008 7.865 1.00 79.75 91 TYR A O 1
ATOM 727 N N . PRO A 1 92 ? 12.250 -21.226 6.010 1.00 81.38 92 PRO A N 1
ATOM 728 C CA . PRO A 1 92 ? 13.531 -21.904 6.042 1.00 81.38 92 PRO A CA 1
ATOM 729 C C . PRO A 1 92 ? 14.628 -20.850 5.914 1.00 81.38 92 PRO A C 1
ATOM 731 O O . PRO A 1 92 ? 14.521 -19.949 5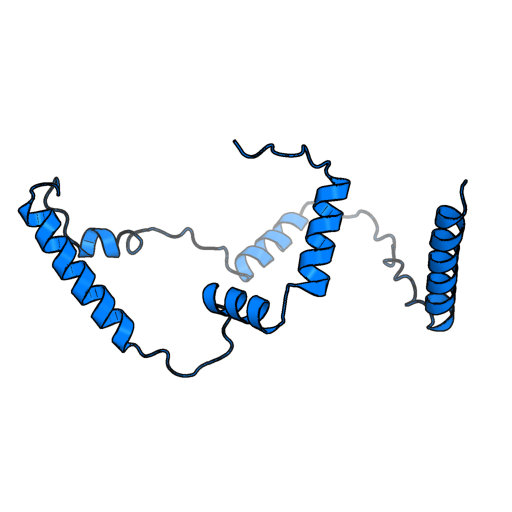.076 1.00 81.38 92 PRO A O 1
ATOM 734 N N . THR A 1 93 ? 15.652 -20.929 6.760 1.00 86.12 93 THR A N 1
ATOM 735 C CA . THR A 1 93 ? 16.780 -19.999 6.653 1.00 86.12 93 THR A CA 1
ATOM 736 C C . THR A 1 93 ? 17.524 -20.241 5.342 1.00 86.12 93 THR A C 1
ATOM 738 O O . THR A 1 93 ? 17.431 -21.324 4.750 1.00 86.12 93 THR A O 1
ATOM 741 N N . ASP A 1 94 ? 18.297 -19.260 4.877 1.00 90.12 94 ASP A N 1
ATOM 742 C CA . ASP A 1 94 ? 19.083 -19.401 3.647 1.00 90.12 94 ASP A CA 1
ATOM 743 C C . ASP A 1 94 ? 19.969 -20.662 3.686 1.00 90.12 94 ASP A C 1
ATOM 745 O O . ASP A 1 94 ? 20.100 -21.366 2.681 1.00 90.12 94 ASP A O 1
ATOM 749 N N . GLU A 1 95 ? 20.509 -21.025 4.856 1.00 89.94 95 GLU A N 1
ATOM 750 C CA . GLU A 1 95 ? 21.301 -22.244 5.052 1.00 89.94 95 GLU A CA 1
ATOM 751 C C . GLU A 1 95 ? 20.476 -23.526 4.889 1.00 89.94 95 GLU A C 1
ATOM 753 O O . GLU A 1 95 ? 20.961 -24.508 4.320 1.00 89.94 95 GLU A O 1
ATOM 758 N N . GLU A 1 96 ? 19.234 -23.541 5.373 1.00 89.56 96 GLU A N 1
ATOM 759 C CA . GLU A 1 96 ? 18.316 -24.675 5.230 1.00 89.56 96 GLU A CA 1
ATOM 760 C C . GLU A 1 96 ? 17.894 -24.862 3.768 1.00 89.56 96 GLU A C 1
ATOM 762 O O . GLU A 1 96 ? 17.858 -25.994 3.270 1.00 89.56 96 GLU A O 1
ATOM 767 N N . ILE A 1 97 ? 17.673 -23.757 3.050 1.00 91.12 97 ILE A N 1
ATOM 768 C CA . ILE A 1 97 ? 17.396 -23.744 1.609 1.00 91.12 97 ILE A CA 1
ATOM 769 C C . ILE A 1 97 ? 18.611 -24.272 0.831 1.00 91.12 97 ILE A C 1
ATOM 771 O O . ILE A 1 97 ? 18.478 -25.205 0.033 1.00 91.12 97 ILE A O 1
ATOM 775 N N . LEU A 1 98 ? 19.810 -23.743 1.099 1.00 89.81 98 LEU A N 1
ATOM 776 C CA . LEU A 1 98 ? 21.068 -24.183 0.480 1.00 89.81 98 LEU A CA 1
ATOM 777 C C . LEU A 1 98 ? 21.321 -25.678 0.716 1.00 89.81 98 LEU A C 1
ATOM 779 O O . LEU A 1 98 ? 21.667 -26.413 -0.212 1.00 89.81 98 LEU A O 1
ATOM 783 N N . LYS A 1 99 ? 21.100 -26.160 1.942 1.00 89.06 99 LYS A N 1
ATOM 784 C CA . LYS A 1 99 ? 21.274 -27.572 2.301 1.00 89.06 99 LYS A CA 1
ATOM 785 C C . LYS A 1 99 ? 20.261 -28.475 1.597 1.00 89.06 99 LYS A C 1
ATOM 787 O O . LYS A 1 99 ? 20.624 -29.576 1.181 1.00 89.06 99 LYS A O 1
ATOM 792 N N . SER A 1 100 ? 19.018 -28.023 1.437 1.00 85.06 100 SER A N 1
ATOM 793 C CA . SER A 1 100 ? 17.993 -28.728 0.658 1.00 85.06 100 SER A CA 1
ATOM 794 C C . SER A 1 100 ? 18.423 -28.893 -0.804 1.00 85.06 100 SER A C 1
ATOM 796 O O . SER A 1 100 ? 18.437 -30.013 -1.316 1.00 85.06 100 SER A O 1
ATOM 798 N N . LEU A 1 101 ? 18.904 -27.822 -1.446 1.00 84.44 101 LEU A N 1
ATOM 799 C CA . LEU A 1 101 ? 19.412 -27.867 -2.824 1.00 84.44 101 LEU A CA 1
ATOM 800 C C . LEU A 1 101 ? 20.588 -28.840 -2.983 1.00 84.44 101 LEU A C 1
ATOM 802 O O . LEU A 1 101 ? 20.609 -29.641 -3.918 1.00 84.44 101 LEU A O 1
ATOM 806 N N . MET A 1 102 ? 21.543 -28.825 -2.049 1.00 82.38 102 MET A N 1
ATOM 807 C CA . MET A 1 102 ? 22.688 -29.743 -2.086 1.00 82.38 102 MET A CA 1
ATOM 808 C C . MET A 1 102 ? 22.279 -31.210 -1.895 1.00 82.38 102 MET A C 1
ATOM 810 O O . MET A 1 102 ? 22.874 -32.102 -2.502 1.00 82.38 102 MET A O 1
ATOM 814 N N . ASN A 1 103 ? 21.270 -31.480 -1.065 1.00 76.25 103 ASN A N 1
ATOM 815 C CA . ASN A 1 103 ? 20.800 -32.840 -0.803 1.00 76.25 103 ASN A CA 1
ATOM 816 C C . ASN A 1 103 ? 19.962 -33.415 -1.954 1.00 76.25 103 ASN A C 1
ATOM 818 O O . ASN A 1 103 ? 20.052 -34.617 -2.208 1.00 76.25 103 ASN A O 1
ATOM 822 N N . ASN A 1 104 ? 19.214 -32.580 -2.679 1.00 72.94 104 ASN A N 1
ATOM 823 C CA . ASN A 1 104 ? 18.409 -32.999 -3.833 1.00 72.94 104 ASN A CA 1
ATOM 824 C C . ASN A 1 104 ? 19.263 -33.499 -5.013 1.00 72.94 104 ASN A C 1
ATOM 826 O O . ASN A 1 104 ? 18.804 -34.315 -5.806 1.00 72.94 104 ASN A O 1
ATOM 830 N N . ASN A 1 105 ? 20.533 -33.092 -5.091 1.00 64.94 105 ASN A N 1
ATOM 831 C CA . ASN A 1 105 ? 21.433 -33.454 -6.190 1.00 64.94 105 ASN A CA 1
ATOM 832 C C . ASN A 1 105 ? 22.198 -34.778 -5.977 1.00 64.94 105 ASN A C 1
ATOM 834 O O . ASN A 1 105 ? 22.972 -35.185 -6.842 1.00 64.94 105 ASN A O 1
ATOM 838 N N . LYS A 1 106 ? 21.999 -35.495 -4.858 1.00 64.38 106 LYS A N 1
ATOM 839 C CA . LYS A 1 106 ? 22.736 -36.747 -4.565 1.00 64.38 106 LYS A CA 1
ATOM 840 C C . LYS A 1 106 ? 22.319 -37.964 -5.403 1.00 64.38 106 LYS A C 1
ATOM 842 O O . LYS A 1 106 ? 22.983 -38.994 -5.315 1.00 64.38 106 LYS A O 1
ATOM 847 N N . GLY A 1 107 ? 21.252 -37.865 -6.197 1.00 57.19 107 GLY A N 1
ATOM 848 C CA . GLY A 1 107 ? 20.744 -38.962 -7.032 1.00 57.19 107 GLY A CA 1
ATOM 849 C C . GLY A 1 107 ? 21.076 -38.871 -8.522 1.00 57.19 107 GLY A C 1
ATOM 850 O O . GLY A 1 107 ? 20.819 -39.831 -9.240 1.00 57.19 107 GLY A O 1
ATOM 851 N N . GLN A 1 108 ? 21.643 -37.761 -9.001 1.00 55.06 108 GLN A N 1
ATOM 852 C CA . GLN A 1 108 ? 21.845 -37.540 -10.434 1.00 55.06 108 GLN A CA 1
ATOM 853 C C . GLN A 1 108 ? 23.337 -37.394 -10.737 1.00 55.06 108 GLN A C 1
ATOM 855 O O . GLN A 1 108 ? 23.875 -36.301 -10.889 1.00 55.06 108 GLN A O 1
ATOM 860 N N . GLN A 1 109 ? 24.028 -38.535 -10.776 1.00 52.59 109 GLN A N 1
ATOM 861 C CA . GLN A 1 109 ? 25.327 -38.614 -11.430 1.00 52.59 109 GLN A CA 1
ATOM 862 C C . GLN A 1 109 ? 25.113 -38.728 -12.942 1.00 52.59 109 GLN A C 1
ATOM 864 O O . GLN A 1 109 ? 24.554 -39.711 -13.418 1.00 52.59 109 GLN A O 1
ATOM 869 N N . ASN A 1 110 ? 25.664 -37.742 -13.649 1.00 57.41 110 ASN A N 1
ATOM 870 C CA . ASN A 1 110 ? 26.037 -37.768 -15.061 1.00 57.41 110 ASN A CA 1
ATOM 871 C C . ASN A 1 110 ? 24.888 -37.802 -16.074 1.00 57.41 110 ASN A C 1
ATOM 873 O O . ASN A 1 110 ? 24.668 -38.817 -16.725 1.00 57.41 110 ASN A O 1
ATOM 877 N N . ASP A 1 111 ? 24.326 -36.629 -16.351 1.00 50.34 111 ASP A N 1
ATOM 878 C CA . ASP A 1 111 ? 24.247 -36.234 -17.753 1.00 50.34 111 ASP A CA 1
ATOM 879 C C . ASP A 1 111 ? 25.426 -35.300 -17.997 1.00 50.34 111 ASP A C 1
ATOM 881 O O . ASP A 1 111 ? 25.586 -34.279 -17.329 1.00 50.34 111 ASP A O 1
ATOM 885 N N . SER A 1 112 ? 26.321 -35.754 -18.872 1.00 57.34 112 SER A N 1
ATOM 886 C CA . SER A 1 112 ? 27.430 -35.001 -19.445 1.00 57.34 112 SER A CA 1
ATOM 887 C C . SER A 1 112 ? 27.091 -33.515 -19.530 1.00 57.34 112 SER A C 1
ATOM 889 O O . SER A 1 112 ? 26.109 -33.161 -20.182 1.00 57.34 112 SER A O 1
ATOM 891 N N . TYR A 1 113 ? 27.916 -32.660 -18.919 1.00 51.44 113 TYR A N 1
ATOM 892 C CA . TYR A 1 113 ? 27.929 -31.236 -19.231 1.00 51.44 113 TYR A CA 1
ATOM 893 C C . TYR A 1 113 ? 28.208 -31.109 -20.731 1.00 51.44 113 TYR A C 1
ATOM 895 O O . TYR A 1 113 ? 29.353 -31.113 -21.174 1.00 51.44 113 TYR A O 1
ATOM 903 N N . SER A 1 114 ? 27.147 -31.066 -21.531 1.00 55.25 114 SER A N 1
ATOM 904 C CA . SER A 1 114 ? 27.186 -30.310 -22.762 1.00 55.25 114 SER A CA 1
ATOM 905 C C . SER A 1 114 ? 27.410 -28.885 -22.297 1.00 55.25 114 SER A C 1
ATOM 907 O O . SER A 1 114 ? 26.576 -28.349 -21.563 1.00 55.25 114 SER A O 1
ATOM 909 N N . GLU A 1 115 ? 28.554 -28.308 -22.660 1.00 47.88 115 GLU A N 1
ATOM 910 C CA . GLU A 1 115 ? 28.730 -26.863 -22.727 1.00 47.88 115 GLU A CA 1
ATOM 911 C C . GLU A 1 115 ? 27.681 -26.327 -23.702 1.00 47.88 115 GLU A C 1
ATOM 913 O O . GLU A 1 115 ? 27.946 -25.984 -24.848 1.00 47.88 115 GLU A O 1
ATOM 918 N N . ASN A 1 116 ? 26.440 -26.263 -23.245 1.00 57.97 116 ASN A N 1
ATOM 919 C CA . ASN A 1 116 ? 25.561 -25.231 -23.709 1.00 57.97 116 ASN A CA 1
ATOM 920 C C . ASN A 1 116 ? 26.072 -24.024 -22.934 1.00 57.97 116 ASN A C 1
ATOM 922 O O . ASN A 1 116 ? 25.566 -23.716 -21.856 1.00 57.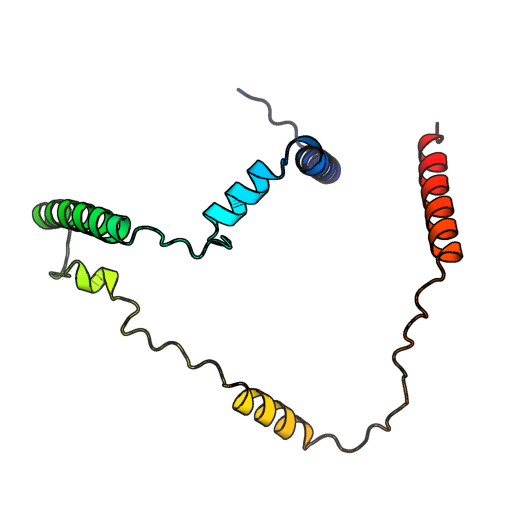97 116 ASN A O 1
ATOM 926 N N . GLU A 1 117 ? 27.144 -23.400 -23.443 1.00 56.22 117 GLU A N 1
ATOM 927 C CA . GLU A 1 117 ? 27.286 -21.966 -23.256 1.00 56.22 117 GLU A CA 1
ATOM 928 C C . GLU A 1 117 ? 25.878 -21.432 -23.487 1.00 56.22 117 GLU A C 1
ATOM 930 O O . GLU A 1 117 ? 25.315 -21.638 -24.570 1.00 56.22 117 GLU A O 1
ATOM 935 N N . ASP A 1 118 ? 25.255 -20.856 -22.455 1.00 56.44 118 ASP A N 1
ATOM 936 C CA . ASP A 1 118 ? 24.149 -19.954 -22.705 1.00 56.44 118 ASP A CA 1
ATOM 937 C C . ASP A 1 118 ? 24.679 -19.065 -23.813 1.00 56.44 118 ASP A C 1
ATOM 939 O O . ASP A 1 118 ? 25.687 -18.383 -23.619 1.00 56.44 118 ASP A O 1
ATOM 943 N N . VAL A 1 119 ? 24.117 -19.200 -25.015 1.00 59.06 119 VAL A N 1
ATOM 944 C CA . VAL A 1 119 ? 24.517 -18.391 -26.153 1.00 59.06 119 VAL A CA 1
ATOM 945 C C . VAL A 1 119 ? 24.073 -17.001 -25.749 1.00 59.06 119 VAL A C 1
ATOM 947 O O . VAL A 1 119 ? 22.935 -16.594 -25.992 1.00 59.06 119 VAL A O 1
ATOM 950 N N . ILE A 1 120 ? 24.949 -16.309 -25.020 1.00 61.72 120 ILE A N 1
ATOM 951 C CA . ILE A 1 120 ? 24.813 -14.920 -24.651 1.00 61.72 120 ILE A CA 1
ATOM 952 C C . ILE A 1 120 ? 24.811 -14.256 -26.009 1.00 61.72 120 ILE A C 1
ATOM 954 O O . ILE A 1 120 ? 25.863 -14.096 -26.631 1.00 61.72 120 ILE A O 1
ATOM 958 N N . GLN A 1 121 ? 23.614 -13.958 -26.518 1.00 63.78 121 GLN A N 1
ATOM 959 C CA . GLN A 1 121 ? 23.498 -13.199 -27.746 1.00 63.78 121 GLN A CA 1
ATOM 960 C C . GLN A 1 121 ? 24.347 -11.949 -27.528 1.00 63.78 121 GLN A C 1
ATOM 962 O O . GLN A 1 121 ? 24.111 -11.227 -26.548 1.00 63.78 121 GLN A O 1
ATOM 967 N N . PRO A 1 122 ? 25.385 -11.734 -28.355 1.00 72.00 122 PRO A N 1
ATOM 968 C CA . PRO A 1 122 ? 26.257 -10.595 -28.173 1.00 72.00 122 PRO A CA 1
ATOM 969 C C . PRO A 1 122 ? 25.375 -9.358 -28.153 1.00 72.00 122 PRO A C 1
ATOM 971 O O . PRO A 1 122 ? 24.460 -9.223 -28.968 1.00 72.00 122 PRO A O 1
ATOM 974 N N . LYS A 1 123 ? 25.607 -8.486 -27.166 1.00 79.00 123 LYS A N 1
ATOM 975 C CA . LYS A 1 123 ? 24.834 -7.256 -27.022 1.00 79.00 123 LYS A CA 1
ATOM 976 C C . LYS A 1 123 ? 24.846 -6.545 -28.382 1.00 79.00 123 LYS A C 1
ATOM 978 O O . LYS A 1 123 ? 25.943 -6.197 -28.830 1.00 79.00 123 LYS A O 1
ATOM 983 N N . PRO A 1 124 ? 23.682 -6.345 -29.029 1.00 78.69 124 PRO A N 1
ATOM 984 C CA . PRO A 1 124 ? 23.642 -5.837 -30.390 1.00 78.69 124 PRO A CA 1
ATOM 985 C C . PRO A 1 124 ? 24.403 -4.524 -30.477 1.00 78.69 124 PRO A C 1
ATOM 987 O O . PRO A 1 124 ? 24.284 -3.664 -29.590 1.00 78.69 124 PRO A O 1
ATOM 990 N N . HIS A 1 125 ? 25.203 -4.359 -31.527 1.00 86.44 125 HIS A N 1
ATOM 991 C CA . HIS A 1 125 ? 25.940 -3.115 -31.688 1.00 86.44 125 HIS A CA 1
ATOM 992 C C . HIS A 1 125 ? 24.942 -1.970 -31.903 1.00 86.44 125 HIS A C 1
ATOM 994 O O . HIS A 1 125 ? 23.865 -2.152 -32.473 1.00 86.44 125 HIS A O 1
ATOM 1000 N N . ARG A 1 126 ? 25.299 -0.747 -31.490 1.00 88.38 126 ARG A N 1
ATOM 1001 C CA . ARG A 1 126 ? 24.414 0.429 -31.605 1.00 88.38 126 ARG A CA 1
ATOM 1002 C C . ARG A 1 126 ? 23.824 0.597 -33.015 1.00 88.38 126 ARG A C 1
ATOM 1004 O O . ARG A 1 126 ? 22.698 1.059 -33.152 1.00 88.38 126 ARG A O 1
ATOM 1011 N N . ILE A 1 127 ? 24.579 0.221 -34.047 1.00 93.06 127 ILE A N 1
ATOM 1012 C CA . ILE A 1 127 ? 24.144 0.283 -35.451 1.00 93.06 127 ILE A CA 1
ATOM 1013 C C . ILE A 1 127 ? 23.020 -0.725 -35.735 1.00 93.06 127 ILE A C 1
ATOM 1015 O O . ILE A 1 127 ? 22.013 -0.349 -36.327 1.00 93.06 127 ILE A O 1
ATOM 1019 N N . GLU A 1 128 ? 23.145 -1.962 -35.258 1.00 88.69 128 GLU A N 1
ATOM 1020 C CA . GLU A 1 128 ? 22.128 -3.010 -35.421 1.00 88.69 128 GLU A CA 1
ATOM 1021 C C . GLU A 1 128 ? 20.841 -2.655 -34.667 1.00 88.69 128 GLU A C 1
ATOM 1023 O O . GLU A 1 128 ? 19.738 -2.849 -35.181 1.00 88.69 128 GLU A O 1
ATOM 1028 N N . MET A 1 129 ? 20.969 -2.042 -33.484 1.00 91.75 129 MET A N 1
ATOM 1029 C CA . MET A 1 129 ? 19.822 -1.509 -32.739 1.00 91.75 129 MET A CA 1
ATOM 1030 C C . MET A 1 129 ? 19.088 -0.413 -33.524 1.00 91.75 129 MET A C 1
ATOM 1032 O O . MET A 1 129 ? 17.863 -0.401 -33.592 1.00 91.75 129 MET A O 1
ATOM 1036 N N . LEU A 1 130 ? 19.818 0.517 -34.146 1.00 90.88 130 LEU A N 1
ATOM 1037 C CA . LEU A 1 130 ? 19.200 1.590 -34.931 1.00 90.88 130 LEU A CA 1
ATOM 1038 C C . LEU A 1 130 ? 18.510 1.053 -36.191 1.00 90.88 130 LEU A C 1
ATOM 1040 O O . LEU A 1 130 ? 17.398 1.477 -36.500 1.00 90.88 130 LEU A O 1
ATOM 1044 N N . GLN A 1 131 ? 19.117 0.082 -36.873 1.00 91.56 131 GLN A N 1
ATOM 1045 C CA . GLN A 1 131 ? 18.517 -0.559 -38.047 1.00 91.56 131 GLN A CA 1
ATOM 1046 C C . GLN A 1 131 ? 17.243 -1.337 -37.701 1.00 91.56 131 GLN A C 1
ATOM 1048 O O . GLN A 1 131 ? 16.264 -1.297 -38.450 1.00 91.56 131 GLN A O 1
ATOM 1053 N N . SER A 1 132 ? 17.217 -2.006 -36.548 1.00 88.44 132 SER A N 1
ATOM 1054 C CA . SER A 1 132 ? 16.011 -2.687 -36.072 1.00 88.44 132 SER A CA 1
ATOM 1055 C C . SER A 1 132 ? 14.897 -1.689 -35.736 1.00 88.44 132 SER A C 1
ATOM 1057 O O . SER A 1 132 ? 13.759 -1.899 -36.157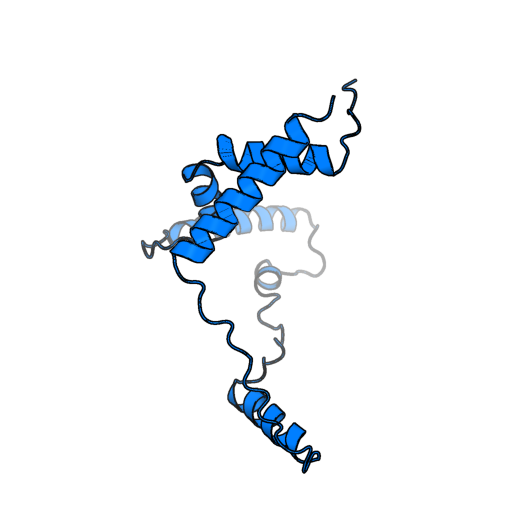 1.00 88.44 132 SER A O 1
ATOM 1059 N N . PHE A 1 133 ? 15.209 -0.544 -35.115 1.00 92.31 133 PHE A N 1
ATOM 1060 C CA . PHE A 1 133 ? 14.228 0.533 -34.925 1.00 92.31 133 PHE A CA 1
ATOM 1061 C C . PHE A 1 133 ? 13.701 1.119 -36.244 1.00 92.31 133 PHE A C 1
ATOM 1063 O O . PHE A 1 133 ? 12.496 1.347 -36.364 1.00 92.31 133 PHE A O 1
ATOM 1070 N N . GLU A 1 134 ? 14.554 1.343 -37.248 1.00 90.69 134 GLU A N 1
ATOM 1071 C CA . GLU A 1 134 ? 14.111 1.815 -38.570 1.00 90.69 134 GLU A CA 1
ATOM 1072 C C . GLU A 1 134 ? 13.213 0.797 -39.283 1.00 90.69 134 GLU A C 1
ATOM 1074 O O . GLU A 1 134 ? 12.221 1.178 -39.910 1.00 90.69 134 GLU A O 1
ATOM 1079 N N . THR A 1 135 ? 13.521 -0.494 -39.148 1.00 92.12 135 THR A N 1
ATOM 1080 C CA . THR A 1 135 ? 12.723 -1.585 -39.724 1.00 92.12 135 THR A CA 1
ATOM 1081 C C . THR A 1 135 ? 11.334 -1.640 -39.092 1.00 92.12 135 THR A C 1
ATOM 1083 O O . THR A 1 135 ? 10.331 -1.661 -39.804 1.00 92.12 135 THR A O 1
ATOM 1086 N N . ILE A 1 136 ? 11.261 -1.567 -37.760 1.00 88.88 136 ILE A N 1
ATOM 1087 C CA . ILE A 1 136 ? 9.998 -1.529 -37.012 1.00 88.88 136 ILE A CA 1
ATOM 1088 C C . ILE A 1 136 ? 9.179 -0.288 -37.395 1.00 88.88 136 ILE A C 1
ATOM 1090 O O . ILE A 1 136 ? 7.988 -0.391 -37.685 1.00 88.88 136 ILE A O 1
ATOM 1094 N N . LYS A 1 137 ? 9.819 0.887 -37.469 1.00 87.69 137 LYS A N 1
ATOM 1095 C CA . LYS A 1 137 ? 9.164 2.139 -37.873 1.00 87.69 137 LYS A CA 1
ATOM 1096 C C . LYS A 1 137 ? 8.553 2.042 -39.273 1.00 87.69 137 LYS A C 1
ATOM 1098 O O . LYS A 1 137 ? 7.446 2.528 -39.484 1.00 87.69 137 LYS A O 1
ATOM 1103 N N . ARG A 1 138 ? 9.251 1.405 -40.217 1.00 86.06 138 ARG A N 1
ATOM 1104 C CA . ARG A 1 138 ? 8.746 1.186 -41.578 1.00 86.06 138 ARG A CA 1
ATOM 1105 C C . ARG A 1 138 ? 7.545 0.238 -41.601 1.00 86.06 138 ARG A C 1
ATOM 1107 O O . ARG A 1 138 ? 6.608 0.503 -42.343 1.00 86.06 138 ARG A O 1
ATOM 1114 N N . GLY A 1 139 ? 7.548 -0.812 -40.777 1.00 81.44 139 GLY A N 1
ATOM 1115 C CA . GLY A 1 139 ? 6.408 -1.724 -40.634 1.00 81.44 139 GLY A CA 1
ATOM 1116 C C . GLY A 1 139 ? 5.123 -0.994 -40.234 1.00 81.44 139 GLY A C 1
ATOM 1117 O O . GLY A 1 139 ? 4.104 -1.140 -40.900 1.00 81.44 139 GLY A O 1
ATOM 1118 N N . PHE A 1 140 ? 5.203 -0.105 -39.238 1.00 75.75 140 PHE A N 1
ATOM 1119 C CA . PHE A 1 140 ? 4.058 0.720 -38.831 1.00 75.75 140 PHE A CA 1
ATOM 1120 C C . PHE A 1 140 ? 3.570 1.669 -39.935 1.00 75.75 140 PHE A C 1
ATOM 1122 O O . PHE A 1 140 ? 2.370 1.866 -40.097 1.00 75.75 140 PHE A O 1
ATOM 1129 N N . GLN A 1 141 ? 4.485 2.231 -40.729 1.00 71.88 141 GLN A N 1
ATOM 1130 C CA . GLN A 1 141 ? 4.131 3.123 -41.840 1.00 71.88 141 GLN A CA 1
ATOM 1131 C C . GLN A 1 141 ? 3.499 2.384 -43.028 1.00 71.88 141 GLN A C 1
ATOM 1133 O O . GLN A 1 141 ? 2.748 2.986 -43.791 1.00 71.88 141 GLN A O 1
ATOM 1138 N N . MET A 1 142 ? 3.797 1.096 -43.215 1.00 63.41 142 MET A N 1
ATOM 1139 C CA . MET A 1 142 ? 3.165 0.276 -44.253 1.00 63.41 142 MET A CA 1
ATOM 1140 C C . MET A 1 142 ? 1.748 -0.165 -43.857 1.00 63.41 142 MET A C 1
ATOM 1142 O O . MET A 1 142 ? 0.892 -0.237 -44.733 1.00 63.41 142 MET A O 1
ATOM 1146 N N . GLU A 1 143 ? 1.473 -0.394 -42.567 1.00 57.66 143 GLU A N 1
ATOM 1147 C CA . GLU A 1 143 ? 0.117 -0.697 -42.072 1.00 57.66 143 GLU A CA 1
ATOM 1148 C C . GLU A 1 143 ? -0.826 0.518 -42.098 1.00 57.66 143 GLU A C 1
ATOM 1150 O O . GLU A 1 143 ? -2.021 0.355 -42.324 1.00 57.66 143 GLU A O 1
ATOM 1155 N N . GLU A 1 144 ? -0.309 1.740 -41.928 1.00 55.19 144 GLU A N 1
ATOM 1156 C CA . GLU A 1 144 ? -1.102 2.982 -42.003 1.00 55.19 144 GLU A CA 1
ATOM 1157 C C . GLU A 1 144 ? -1.562 3.327 -43.437 1.00 55.19 144 GLU A C 1
ATOM 1159 O O . GLU A 1 144 ? -2.504 4.092 -43.616 1.00 55.19 144 GLU A O 1
ATOM 1164 N N . ASN A 1 145 ? -0.932 2.743 -44.466 1.00 55.97 145 ASN A N 1
ATOM 1165 C CA . ASN A 1 145 ? -1.232 2.996 -45.883 1.00 55.97 145 ASN A CA 1
ATOM 1166 C C . ASN A 1 145 ? -1.991 1.844 -46.577 1.00 55.97 145 ASN A C 1
ATOM 1168 O O . ASN A 1 145 ? -1.974 1.745 -47.807 1.00 55.97 145 ASN A O 1
ATOM 1172 N N . VAL A 1 146 ? -2.653 0.967 -45.817 1.00 55.88 146 VAL A N 1
ATOM 1173 C CA . VAL A 1 146 ? -3.619 0.004 -46.372 1.00 55.88 146 VAL A CA 1
ATOM 1174 C C . VAL A 1 146 ? -4.965 0.735 -46.569 1.00 55.88 146 VAL A C 1
ATOM 1176 O O . VAL A 1 146 ? -5.426 1.335 -45.599 1.00 55.88 146 VAL A O 1
ATOM 1179 N N . PRO A 1 147 ? -5.563 0.748 -47.783 1.00 61.22 147 PRO A N 1
ATOM 1180 C CA . PRO A 1 147 ? -6.776 1.523 -48.088 1.00 61.22 147 PRO A CA 1
ATOM 1181 C C . PRO A 1 147 ? -7.991 1.199 -47.216 1.00 61.22 147 PRO A C 1
ATOM 1183 O O . PRO A 1 147 ? -8.177 0.006 -46.882 1.00 61.22 147 PRO A O 1
#

Sequence (147 aa):
MKQFKNIDLREAIAELYKVWKFDATAKTIRNCFKRGGFSNQTDDSDSDDEDEILADLKEKWKTVEGNGRITNGATLSDLLEVDAELLIASYPTDEEILKSLMNNNKGQQNDSYSENEDVIQPKPHRIEMLQSFETIKRGFQMEENVP

Solvent-accessible surface area (backbone atoms only — not comparable to full-atom values): 9422 Å² total; per-residue (Å²): 132,87,81,78,76,87,71,52,74,67,57,48,50,53,52,51,50,47,43,55,72,73,67,55,41,75,66,59,53,49,52,53,35,46,75,69,67,65,56,92,66,91,61,86,72,65,71,64,56,59,55,52,52,52,50,55,49,54,55,54,47,54,55,43,51,77,65,67,71,58,71,91,75,71,51,75,61,65,67,74,46,56,66,76,75,52,80,71,75,77,73,76,49,73,66,56,51,52,50,49,58,60,59,70,55,77,81,69,84,76,78,75,85,69,84,69,64,76,77,70,72,72,81,72,50,73,65,57,51,52,52,51,52,53,51,53,54,49,53,56,57,56,64,72,69,60,132